Protein AF-A0A2I1BXY1-F1 (afdb_monomer_lite)

Structure (mmCIF, N/CA/C/O backbone):
data_AF-A0A2I1BXY1-F1
#
_entry.id   AF-A0A2I1BXY1-F1
#
loop_
_atom_site.group_PDB
_atom_site.id
_atom_site.type_symbol
_atom_site.label_atom_id
_atom_site.label_alt_id
_atom_site.label_comp_id
_atom_site.label_asym_id
_atom_site.label_entity_id
_atom_site.label_seq_id
_atom_site.pdbx_PDB_ins_code
_atom_site.Cartn_x
_atom_site.Cartn_y
_atom_site.Cartn_z
_atom_site.occupancy
_atom_site.B_iso_or_equiv
_atom_site.auth_seq_id
_atom_site.auth_comp_id
_atom_site.auth_asym_id
_atom_site.auth_atom_id
_atom_site.pdbx_PDB_model_num
ATOM 1 N N . MET A 1 1 ? 0.695 -13.095 9.531 1.00 52.97 1 MET A N 1
ATOM 2 C CA . MET A 1 1 ? -0.598 -12.539 9.074 1.00 52.97 1 MET A CA 1
ATOM 3 C C . MET A 1 1 ? -1.734 -12.951 10.021 1.00 52.97 1 MET A C 1
ATOM 5 O O . MET A 1 1 ? -2.793 -13.324 9.566 1.00 52.97 1 MET A O 1
ATOM 9 N N . GLU A 1 2 ? -1.549 -12.863 11.346 1.00 80.19 2 GLU A N 1
ATOM 10 C CA . GLU A 1 2 ? -2.529 -13.409 12.319 1.00 80.19 2 GLU A CA 1
ATOM 11 C C . GLU A 1 2 ? -3.044 -12.356 13.309 1.00 80.19 2 GLU A C 1
ATOM 13 O O . GLU A 1 2 ? -3.823 -12.654 14.209 1.00 80.19 2 GLU A O 1
ATOM 18 N N . TRP A 1 3 ? -2.564 -11.111 13.216 1.00 90.25 3 TRP A N 1
ATOM 19 C CA . TRP A 1 3 ? -2.835 -10.123 14.259 1.00 90.25 3 TRP A CA 1
ATOM 20 C C . TRP A 1 3 ? -4.319 -9.749 14.323 1.00 90.25 3 TRP A C 1
ATOM 22 O O . TRP A 1 3 ? -4.871 -9.705 15.415 1.00 90.25 3 TRP A O 1
ATOM 32 N N . LEU A 1 4 ? -4.970 -9.533 13.172 1.00 88.38 4 LEU A N 1
ATOM 33 C CA . LEU A 1 4 ? -6.401 -9.204 13.113 1.00 88.38 4 LEU A CA 1
ATOM 34 C C . LEU A 1 4 ? -7.272 -10.354 13.630 1.00 88.38 4 LEU A C 1
ATOM 36 O O . LEU A 1 4 ? -8.233 -10.116 14.353 1.00 88.38 4 LEU A O 1
ATOM 40 N N . GLU A 1 5 ? -6.906 -11.598 13.323 1.00 89.75 5 GLU A N 1
ATOM 41 C CA . GLU A 1 5 ? -7.610 -12.784 13.819 1.00 89.75 5 GLU A CA 1
ATOM 42 C C . GLU A 1 5 ? -7.483 -12.906 15.340 1.00 89.75 5 GLU A C 1
ATOM 44 O O . GLU A 1 5 ? -8.486 -13.049 16.039 1.00 89.75 5 GLU A O 1
ATOM 49 N N . LYS A 1 6 ? -6.261 -12.764 15.869 1.00 90.31 6 LYS A N 1
ATOM 50 C CA . LYS A 1 6 ? -6.004 -12.753 17.317 1.00 90.31 6 LYS A CA 1
ATOM 51 C C . LYS A 1 6 ? -6.730 -11.604 18.005 1.00 90.31 6 LYS A C 1
ATOM 53 O O . LYS A 1 6 ? -7.313 -11.804 19.065 1.00 90.31 6 LYS A O 1
ATOM 58 N N . TYR A 1 7 ? -6.731 -10.420 17.398 1.00 90.75 7 TYR A N 1
ATOM 59 C CA . TYR A 1 7 ? -7.452 -9.262 17.911 1.00 90.75 7 TYR A CA 1
ATOM 60 C C . TYR A 1 7 ? -8.954 -9.543 18.013 1.00 90.75 7 TYR A C 1
ATOM 62 O O . TYR A 1 7 ? -9.562 -9.271 19.046 1.00 90.75 7 TYR A O 1
ATOM 70 N N . LEU A 1 8 ? -9.536 -10.154 16.979 1.00 90.88 8 LEU A N 1
ATOM 71 C CA . LEU A 1 8 ? -10.943 -10.535 16.969 1.00 90.88 8 LEU A CA 1
ATOM 72 C C . LEU A 1 8 ? -11.268 -11.526 18.098 1.00 90.88 8 LEU A C 1
ATOM 74 O O . LEU A 1 8 ? -12.257 -11.333 18.798 1.00 90.88 8 LEU A O 1
ATOM 78 N N . ILE A 1 9 ? -10.412 -12.533 18.315 1.00 90.75 9 ILE A N 1
ATOM 79 C CA . ILE A 1 9 ? -10.558 -13.514 19.405 1.00 90.75 9 ILE A CA 1
ATOM 80 C C . ILE A 1 9 ? -10.477 -12.826 20.777 1.00 90.75 9 ILE A C 1
ATOM 82 O O . ILE A 1 9 ? -11.323 -13.073 21.633 1.00 90.75 9 ILE A O 1
ATOM 86 N N . ILE A 1 10 ? -9.509 -11.923 20.981 1.00 91.50 10 ILE A N 1
ATOM 87 C CA . ILE A 1 10 ? -9.338 -11.169 22.238 1.00 91.50 10 ILE A CA 1
ATOM 88 C C . ILE A 1 10 ? -10.574 -10.315 22.549 1.00 91.50 10 ILE A C 1
ATOM 90 O O . ILE A 1 10 ? -10.973 -10.202 23.705 1.00 91.50 10 ILE A O 1
ATOM 94 N N . ARG A 1 11 ? -11.209 -9.734 21.526 1.00 91.62 11 ARG A N 1
ATOM 95 C CA . ARG A 1 11 ? -12.442 -8.944 21.671 1.00 91.62 11 ARG A CA 1
ATOM 96 C C . ARG A 1 11 ? -13.712 -9.808 21.771 1.00 91.62 11 ARG A C 1
ATOM 98 O O . ARG A 1 11 ? -14.808 -9.258 21.765 1.00 91.62 11 ARG A O 1
ATOM 105 N N . GLY A 1 12 ? -13.586 -11.137 21.863 1.00 92.25 12 GLY A N 1
ATOM 106 C CA . GLY A 1 12 ? -14.709 -12.075 21.990 1.00 92.25 12 GLY A CA 1
ATOM 107 C C . GLY A 1 12 ? -15.451 -12.371 20.680 1.00 92.25 12 GLY A C 1
ATOM 108 O O . GLY A 1 12 ? -16.517 -12.987 20.694 1.00 92.25 12 GLY A O 1
ATOM 109 N N . GLY A 1 13 ? -14.908 -11.938 19.541 1.00 90.81 13 GLY A N 1
ATOM 110 C CA . GLY A 1 13 ? -15.451 -12.212 18.215 1.00 90.81 13 GLY A CA 1
ATOM 111 C C . GLY A 1 13 ? -15.063 -13.594 17.683 1.00 90.81 13 GLY A C 1
ATOM 112 O O . GLY A 1 13 ? -14.234 -14.309 18.245 1.00 90.81 13 GLY A O 1
ATOM 113 N N . ARG A 1 14 ? -15.668 -13.981 16.554 1.00 90.12 14 ARG A N 1
ATOM 114 C CA . ARG A 1 14 ? -15.390 -15.255 15.871 1.00 90.12 14 ARG A CA 1
ATOM 115 C C . ARG A 1 14 ? -14.885 -14.999 14.462 1.00 90.12 14 ARG A C 1
ATOM 117 O O . ARG A 1 14 ? -15.580 -14.362 13.673 1.00 90.12 14 ARG A O 1
ATOM 124 N N . CYS A 1 15 ? -13.699 -15.515 14.147 1.00 87.81 15 CYS A N 1
ATOM 125 C CA . CYS A 1 15 ? -13.149 -15.421 12.800 1.00 87.81 15 CYS A CA 1
ATOM 126 C C . CYS A 1 15 ? -13.917 -16.364 11.868 1.00 87.81 15 CYS A C 1
ATOM 128 O O . CYS A 1 15 ? -14.187 -17.512 12.221 1.00 87.81 15 CYS A O 1
ATOM 130 N N . LYS A 1 16 ? -14.279 -15.868 10.685 1.00 88.75 16 LYS A N 1
ATOM 131 C CA . LYS A 1 16 ? -14.895 -16.655 9.616 1.00 88.75 16 LYS A CA 1
ATOM 132 C C . LYS A 1 16 ? -14.075 -16.439 8.344 1.00 88.75 16 LYS A C 1
ATOM 134 O O . LYS A 1 16 ? -14.360 -15.488 7.618 1.00 88.75 16 LYS A O 1
ATOM 139 N N . PRO A 1 17 ? -13.037 -17.259 8.105 1.00 87.12 17 PRO A N 1
ATOM 140 C CA . PRO A 1 17 ? -12.244 -17.169 6.889 1.00 87.12 17 PRO A CA 1
ATOM 141 C C . PRO A 1 17 ? -13.142 -17.319 5.661 1.00 87.12 17 PRO A C 1
ATOM 143 O O . PRO A 1 17 ? -13.968 -18.230 5.592 1.00 87.12 17 PRO A O 1
ATOM 146 N N . THR A 1 18 ? -12.997 -16.410 4.705 1.00 91.56 18 THR A N 1
ATOM 147 C CA . THR A 1 18 ? -13.676 -16.482 3.409 1.00 91.56 18 THR A CA 1
ATOM 148 C C . THR A 1 18 ? -12.733 -17.050 2.361 1.00 91.56 18 THR A C 1
ATOM 150 O O . THR A 1 18 ? -11.513 -16.990 2.515 1.00 91.56 18 THR A O 1
ATOM 153 N N . ASN A 1 19 ? -13.296 -17.586 1.279 1.00 92.50 19 ASN A N 1
ATOM 154 C CA . ASN A 1 19 ? -12.488 -18.115 0.191 1.00 92.50 19 ASN A CA 1
ATOM 155 C C . ASN A 1 19 ? -11.634 -17.003 -0.443 1.00 92.50 19 ASN A C 1
ATOM 157 O O . ASN A 1 19 ? -12.120 -15.888 -0.642 1.00 92.50 19 ASN A O 1
ATOM 161 N N . ILE A 1 20 ? -10.375 -17.312 -0.753 1.00 91.50 20 ILE A N 1
ATOM 162 C CA . ILE A 1 20 ? -9.469 -16.396 -1.452 1.00 91.50 20 ILE A CA 1
ATOM 163 C C . ILE A 1 20 ? -9.522 -16.764 -2.932 1.00 91.50 20 ILE A C 1
ATOM 165 O O . ILE A 1 20 ? -9.147 -17.871 -3.314 1.00 91.50 20 ILE A O 1
ATOM 169 N N . GLU A 1 21 ? -10.020 -15.849 -3.760 1.00 91.25 21 GLU A N 1
ATOM 170 C CA . GLU A 1 21 ? -10.087 -16.066 -5.204 1.00 91.25 21 GLU A CA 1
ATOM 171 C C . GLU A 1 21 ? -8.691 -16.042 -5.835 1.00 91.25 21 GLU A C 1
ATOM 173 O O . GLU A 1 21 ? -7.823 -15.260 -5.437 1.00 91.25 21 GLU A O 1
ATOM 178 N N . ALA A 1 22 ? -8.486 -16.888 -6.848 1.00 90.31 22 ALA A N 1
ATOM 179 C CA . ALA A 1 22 ? -7.246 -16.896 -7.610 1.00 90.31 22 ALA A CA 1
ATOM 180 C C . ALA A 1 22 ? -7.050 -15.548 -8.337 1.00 90.31 22 ALA A C 1
ATOM 182 O O . ALA A 1 22 ? -8.006 -15.023 -8.924 1.00 90.31 22 ALA A O 1
ATOM 183 N N . PRO A 1 23 ? -5.831 -14.976 -8.323 1.00 88.06 23 PRO A N 1
ATOM 184 C CA . PRO A 1 23 ? -5.546 -13.753 -9.060 1.00 88.06 23 PRO A CA 1
ATOM 185 C C . PRO A 1 23 ? -5.699 -14.004 -10.564 1.00 88.06 23 PRO A C 1
ATOM 187 O O . PRO A 1 23 ? -5.249 -15.019 -11.083 1.00 88.06 23 PRO A O 1
ATOM 190 N N . LYS A 1 24 ? -6.333 -13.062 -11.267 1.00 85.75 24 LYS A N 1
ATOM 191 C CA . LYS A 1 24 ? -6.613 -13.142 -12.715 1.00 85.75 24 LYS A CA 1
ATOM 192 C C . LYS A 1 24 ? -5.541 -12.461 -13.576 1.00 85.75 24 LYS A C 1
ATOM 194 O O . LYS A 1 24 ? -5.802 -12.120 -14.723 1.00 85.75 24 LYS A O 1
ATOM 199 N N . SER A 1 25 ? -4.389 -12.157 -12.991 1.00 81.06 25 SER A N 1
ATOM 200 C CA . SER A 1 25 ? -3.347 -11.369 -13.641 1.00 81.06 25 SER A CA 1
ATOM 201 C C . SER A 1 25 ? -2.443 -12.275 -14.470 1.00 81.06 25 SER A C 1
ATOM 203 O O . SER A 1 25 ? -1.828 -13.189 -13.929 1.00 81.06 25 SER A O 1
ATOM 205 N N . GLU A 1 26 ? -2.346 -11.985 -15.764 1.00 83.69 26 GLU A N 1
ATOM 206 C CA . GLU A 1 26 ? -1.371 -12.573 -16.682 1.00 83.69 26 GLU A CA 1
ATOM 207 C C . GLU A 1 26 ? -0.490 -11.445 -17.219 1.00 83.69 26 GLU A C 1
ATOM 209 O O . GLU A 1 26 ? -0.996 -10.394 -17.621 1.00 83.69 26 GLU A O 1
ATOM 214 N N . TRP A 1 27 ? 0.827 -11.647 -17.205 1.00 83.94 27 TRP A N 1
ATOM 215 C CA . TRP A 1 27 ? 1.790 -10.663 -17.693 1.00 83.94 27 TRP A CA 1
ATOM 216 C C . TRP A 1 27 ? 2.621 -11.290 -18.814 1.00 83.94 27 TRP A C 1
ATOM 218 O O . TRP A 1 27 ? 3.105 -12.408 -18.640 1.00 83.94 27 TRP A O 1
ATOM 228 N N . PRO A 1 28 ? 2.764 -10.619 -19.969 1.00 79.56 28 PRO A N 1
ATOM 229 C CA . PRO A 1 28 ? 3.475 -11.182 -21.107 1.00 79.56 28 PRO A CA 1
ATOM 230 C C . PRO A 1 28 ? 4.982 -11.262 -20.837 1.00 79.56 28 PRO A C 1
ATOM 232 O O . PRO A 1 28 ? 5.594 -10.297 -20.379 1.00 79.56 28 PRO A O 1
ATOM 235 N N . ASP A 1 29 ? 5.593 -12.389 -21.206 1.00 74.62 29 ASP A N 1
ATOM 236 C CA . ASP A 1 29 ? 7.046 -12.583 -21.096 1.00 74.62 29 ASP A CA 1
ATOM 237 C C . ASP A 1 29 ? 7.831 -11.830 -22.187 1.00 74.62 29 ASP A C 1
ATOM 239 O O . ASP A 1 29 ? 9.009 -11.516 -22.013 1.00 74.62 29 ASP A O 1
ATOM 243 N N . SER A 1 30 ? 7.199 -11.538 -23.334 1.00 75.69 30 SER A N 1
ATOM 244 C CA . SER A 1 30 ? 7.841 -10.861 -24.467 1.00 75.69 30 SER A CA 1
ATOM 245 C C . SER A 1 30 ? 6.855 -10.006 -25.284 1.00 75.69 30 SER A C 1
ATOM 247 O O . SER A 1 30 ? 5.849 -10.540 -25.756 1.00 75.69 30 SER A O 1
ATOM 249 N N . PRO A 1 31 ? 7.147 -8.708 -25.515 1.00 72.56 31 PRO A N 1
ATOM 250 C CA . PRO A 1 31 ? 8.207 -7.930 -24.869 1.00 72.56 31 PRO A CA 1
ATOM 251 C C . PRO A 1 31 ? 7.915 -7.743 -23.371 1.00 72.56 31 PRO A C 1
ATOM 253 O O . PRO A 1 31 ? 6.761 -7.588 -22.980 1.00 72.56 31 PRO A O 1
ATOM 256 N N . VAL A 1 32 ? 8.964 -7.728 -22.541 1.00 77.31 32 VAL A N 1
ATOM 257 C CA . VAL A 1 32 ? 8.829 -7.486 -21.096 1.00 77.31 32 VAL A CA 1
ATOM 258 C C . VAL A 1 32 ? 8.232 -6.096 -20.865 1.00 77.31 32 VAL A C 1
ATOM 260 O O . VAL A 1 32 ? 8.851 -5.082 -21.192 1.00 77.31 32 VAL A O 1
ATOM 263 N N . GLU A 1 33 ? 7.041 -6.060 -20.274 1.00 83.38 33 GLU A N 1
ATOM 264 C CA . GLU A 1 33 ? 6.301 -4.843 -19.938 1.00 83.38 33 GLU A CA 1
ATOM 265 C C . GLU A 1 33 ? 6.145 -4.763 -18.406 1.00 83.38 33 GLU A C 1
ATOM 267 O O . GLU A 1 33 ? 5.297 -5.441 -17.831 1.00 83.38 33 GLU A O 1
ATOM 272 N N . PRO A 1 34 ? 6.994 -3.991 -17.704 1.00 86.06 34 PRO A N 1
ATOM 273 C CA . PRO A 1 34 ? 7.023 -3.972 -16.241 1.00 86.06 34 PRO A CA 1
ATOM 274 C C . PRO A 1 34 ? 6.095 -2.920 -15.613 1.00 86.06 34 PRO A C 1
ATOM 276 O O . PRO A 1 34 ? 5.864 -2.953 -14.404 1.00 86.06 34 PRO A O 1
ATOM 279 N N . VAL A 1 35 ? 5.561 -1.969 -16.387 1.00 90.31 35 VAL A N 1
ATOM 280 C CA . VAL A 1 35 ? 4.716 -0.886 -15.860 1.00 90.31 35 VAL A CA 1
ATOM 281 C C . VAL A 1 35 ? 3.352 -1.425 -15.443 1.00 90.31 35 VAL A C 1
ATOM 283 O O . VAL A 1 35 ? 2.862 -1.033 -14.382 1.00 90.31 35 VAL A O 1
ATOM 286 N N . GLY A 1 36 ? 2.744 -2.313 -16.233 1.00 90.00 36 GLY A N 1
ATOM 287 C CA . GLY A 1 36 ? 1.474 -2.974 -15.930 1.00 90.00 36 GLY A CA 1
ATOM 288 C C . GLY A 1 36 ? 1.497 -3.709 -14.586 1.00 90.00 36 GLY A C 1
ATOM 289 O O . GLY A 1 36 ? 0.762 -3.304 -13.681 1.00 90.00 36 GLY A O 1
ATOM 290 N N . PRO A 1 37 ? 2.394 -4.694 -14.384 1.00 90.94 37 PRO A N 1
ATOM 291 C CA . PRO A 1 37 ? 2.529 -5.402 -13.111 1.00 90.94 37 PRO A CA 1
ATOM 292 C C . PRO A 1 37 ? 2.743 -4.466 -11.910 1.00 90.94 37 PRO A C 1
ATOM 294 O O . PRO A 1 37 ? 2.083 -4.603 -10.878 1.00 90.94 37 PRO A O 1
ATOM 297 N N . CYS A 1 38 ? 3.627 -3.467 -12.035 1.00 91.31 38 CYS A N 1
ATOM 298 C CA . CYS A 1 38 ? 3.876 -2.511 -10.952 1.00 91.31 38 CYS A CA 1
ATOM 299 C C . CYS A 1 38 ? 2.655 -1.627 -10.655 1.00 91.31 38 CYS A C 1
ATOM 301 O O . CYS A 1 38 ? 2.391 -1.298 -9.495 1.00 91.31 38 CYS A O 1
ATOM 303 N N . ARG A 1 39 ? 1.893 -1.243 -11.683 1.00 93.38 39 ARG A N 1
ATOM 304 C CA . ARG A 1 39 ? 0.658 -0.465 -11.536 1.00 93.38 39 ARG A CA 1
ATOM 305 C C . ARG A 1 39 ? -0.437 -1.284 -10.864 1.00 93.38 39 ARG A C 1
ATOM 307 O O . ARG A 1 39 ? -1.129 -0.758 -9.992 1.00 93.38 39 ARG A O 1
ATOM 314 N N . ASP A 1 40 ? 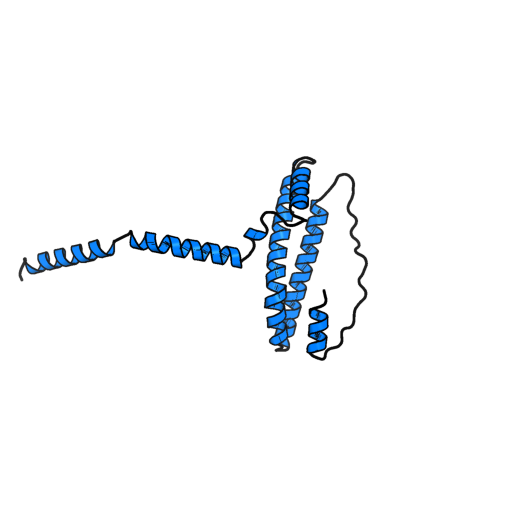-0.574 -2.550 -11.230 1.00 92.75 40 ASP A N 1
ATOM 315 C CA . ASP A 1 40 ? -1.533 -3.464 -10.617 1.00 92.75 40 ASP A CA 1
ATOM 316 C C . ASP A 1 40 ? -1.212 -3.685 -9.138 1.00 92.75 40 ASP A C 1
ATOM 318 O O . ASP A 1 40 ? -2.090 -3.522 -8.287 1.00 92.75 40 ASP A O 1
ATOM 322 N N . ALA A 1 41 ? 0.059 -3.928 -8.806 1.00 92.00 41 ALA A N 1
ATOM 323 C CA . ALA A 1 41 ? 0.516 -4.037 -7.422 1.00 92.00 41 ALA A CA 1
ATOM 324 C C . ALA A 1 41 ? 0.220 -2.760 -6.611 1.00 92.00 41 ALA A C 1
ATOM 326 O O . ALA A 1 41 ? -0.334 -2.831 -5.509 1.00 92.00 41 ALA A O 1
ATOM 327 N N . PHE A 1 42 ? 0.506 -1.580 -7.176 1.00 94.25 42 PHE A N 1
ATOM 328 C CA . PHE A 1 42 ? 0.173 -0.295 -6.553 1.00 94.25 42 PHE A CA 1
ATOM 329 C C . PHE A 1 42 ? -1.337 -0.146 -6.315 1.00 94.25 42 PHE A C 1
ATOM 331 O O . PHE A 1 42 ? -1.765 0.290 -5.244 1.00 94.25 42 PHE A O 1
ATOM 338 N N . ASN A 1 43 ? -2.165 -0.534 -7.287 1.00 94.31 43 ASN A N 1
ATOM 339 C CA . ASN A 1 43 ? -3.619 -0.459 -7.173 1.00 94.31 43 ASN A CA 1
ATOM 340 C C . ASN A 1 43 ? -4.172 -1.393 -6.091 1.00 94.31 43 ASN A C 1
ATOM 342 O O . ASN A 1 43 ? -5.075 -0.988 -5.354 1.00 94.31 43 ASN A O 1
ATOM 346 N N . VAL A 1 44 ? -3.623 -2.604 -5.959 1.00 93.31 44 VAL A N 1
ATOM 347 C CA . VAL A 1 44 ? -3.966 -3.531 -4.871 1.00 93.31 44 VAL A CA 1
ATOM 348 C C . VAL A 1 44 ? -3.622 -2.909 -3.520 1.00 93.31 44 VAL A C 1
ATOM 350 O O . VAL A 1 44 ? -4.475 -2.857 -2.634 1.00 93.31 44 VAL A O 1
ATOM 353 N N . GLN A 1 45 ? -2.418 -2.351 -3.377 1.00 93.94 45 GLN A N 1
ATOM 354 C CA . GLN A 1 45 ? -1.998 -1.692 -2.141 1.00 93.94 45 GLN A CA 1
ATOM 355 C C . GLN A 1 45 ? -2.880 -0.486 -1.794 1.00 93.94 45 GLN A C 1
ATOM 357 O O . GLN A 1 45 ? -3.253 -0.302 -0.633 1.00 93.94 45 GLN A O 1
ATOM 362 N N . ARG A 1 46 ? -3.256 0.318 -2.795 1.00 95.31 46 ARG A N 1
ATOM 363 C CA . ARG A 1 46 ? -4.187 1.440 -2.628 1.00 95.31 46 ARG A CA 1
ATOM 364 C C . ARG A 1 46 ? -5.564 0.962 -2.174 1.00 95.31 46 ARG A C 1
ATOM 366 O O . ARG A 1 46 ? -6.144 1.562 -1.276 1.00 95.31 46 ARG A O 1
ATOM 373 N N . LYS A 1 47 ? -6.086 -0.113 -2.771 1.00 95.50 47 LYS A N 1
ATOM 374 C CA . LYS A 1 47 ? -7.380 -0.691 -2.388 1.00 95.50 47 LYS A CA 1
ATOM 375 C C . LYS A 1 47 ? -7.360 -1.177 -0.938 1.00 95.50 47 LYS A C 1
ATOM 377 O O . LYS A 1 47 ? -8.265 -0.837 -0.186 1.00 95.50 47 LYS A O 1
ATOM 382 N N . LEU A 1 48 ? -6.295 -1.871 -0.530 1.00 94.06 48 LEU A N 1
ATOM 383 C CA . LEU A 1 48 ? -6.100 -2.292 0.861 1.00 94.06 48 LEU A CA 1
ATOM 384 C C . LEU A 1 48 ? -6.079 -1.103 1.827 1.00 94.06 48 LEU A C 1
ATOM 386 O O . LEU A 1 48 ? -6.698 -1.168 2.883 1.00 94.06 48 LEU A O 1
ATOM 390 N N . PHE A 1 49 ? -5.397 -0.013 1.469 1.00 95.00 49 PHE A N 1
ATOM 391 C CA . PHE A 1 49 ? -5.372 1.200 2.288 1.00 95.00 49 PHE A CA 1
ATOM 392 C C . PHE A 1 49 ? -6.773 1.808 2.456 1.00 95.00 49 PHE A C 1
ATOM 394 O O . PHE A 1 49 ? -7.205 2.045 3.579 1.00 95.00 49 PHE A O 1
ATOM 401 N N . VAL A 1 50 ? -7.515 1.964 1.358 1.00 96.00 50 VAL A N 1
ATOM 402 C CA . VAL A 1 50 ? -8.892 2.483 1.382 1.00 96.00 50 VAL A CA 1
ATOM 403 C C . VAL A 1 50 ? -9.821 1.588 2.209 1.00 96.00 50 VAL A C 1
ATOM 405 O O . VAL A 1 50 ? -10.693 2.079 2.923 1.00 96.00 50 VAL A O 1
ATOM 408 N N . ASP A 1 51 ? -9.658 0.268 2.137 1.00 95.50 51 ASP A N 1
ATOM 409 C CA . ASP A 1 51 ? -10.477 -0.655 2.922 1.00 95.50 51 ASP A CA 1
ATOM 410 C C . ASP A 1 51 ? -10.148 -0.584 4.427 1.00 95.50 51 ASP A C 1
ATOM 412 O O . ASP A 1 51 ? -11.058 -0.686 5.253 1.00 95.50 51 ASP A O 1
ATOM 416 N N . LEU A 1 52 ? -8.894 -0.299 4.801 1.00 94.62 52 LEU A N 1
ATOM 417 C CA . LEU A 1 52 ? -8.522 0.010 6.188 1.00 94.62 52 LEU A CA 1
ATOM 418 C C . LEU A 1 52 ? -9.132 1.338 6.670 1.00 94.62 52 LEU A C 1
ATOM 420 O O . LEU A 1 52 ? -9.639 1.397 7.788 1.00 94.62 52 LEU A O 1
ATOM 424 N N . GLU A 1 53 ? -9.145 2.384 5.840 1.00 94.50 53 GLU A N 1
ATOM 425 C CA . GLU A 1 53 ? -9.784 3.669 6.180 1.00 94.50 53 GLU A CA 1
ATOM 426 C C . GLU A 1 53 ? -11.298 3.524 6.383 1.00 94.50 53 GLU A C 1
ATOM 428 O O . GLU A 1 53 ? -11.871 4.081 7.325 1.00 94.50 53 GLU A O 1
ATOM 433 N N . LYS A 1 54 ? -11.960 2.728 5.534 1.00 95.56 54 LYS A N 1
ATOM 434 C CA . LYS A 1 54 ? -13.379 2.388 5.712 1.00 95.56 54 LYS A CA 1
ATOM 435 C C . LYS A 1 54 ? -13.613 1.639 7.018 1.00 95.56 54 LYS A C 1
ATOM 437 O O . LYS A 1 54 ? -14.602 1.915 7.694 1.00 95.56 54 LYS A O 1
ATOM 442 N N . LEU A 1 55 ? -12.724 0.710 7.375 1.00 93.62 55 LEU A N 1
ATOM 443 C CA . LEU A 1 55 ? -12.810 -0.022 8.636 1.00 93.62 55 LEU A CA 1
ATOM 444 C C . LEU A 1 55 ? -12.663 0.920 9.840 1.00 93.62 55 LEU A C 1
ATOM 446 O O . LEU A 1 55 ? -13.469 0.824 10.763 1.00 93.62 55 LEU A O 1
ATOM 450 N N . CYS A 1 56 ? -11.720 1.867 9.807 1.00 93.94 56 CYS A N 1
ATOM 451 C CA . CYS A 1 56 ? -11.614 2.914 10.830 1.00 93.94 56 CYS A CA 1
ATOM 452 C C . CYS A 1 56 ? -12.885 3.765 10.907 1.00 93.94 56 CYS A C 1
ATOM 454 O O . CYS A 1 56 ? -13.423 3.963 11.988 1.00 93.94 56 CYS A O 1
ATOM 456 N N . THR A 1 57 ? -13.412 4.206 9.763 1.00 94.69 57 THR A N 1
ATOM 457 C CA . THR A 1 57 ? -14.639 5.016 9.705 1.00 94.69 57 THR A CA 1
ATOM 458 C C . THR A 1 57 ? -15.845 4.263 10.276 1.00 94.69 57 THR A C 1
ATOM 460 O O . THR A 1 57 ? -16.697 4.847 10.943 1.00 94.69 57 THR A O 1
ATOM 463 N N . LEU A 1 58 ? -15.953 2.958 10.008 1.00 95.69 58 LEU A N 1
ATOM 464 C CA . LEU A 1 58 ? -17.007 2.114 10.568 1.00 95.69 58 LEU A CA 1
ATOM 465 C C . LEU A 1 58 ? -16.845 1.959 12.083 1.00 95.69 58 LEU A C 1
ATOM 467 O O . LEU A 1 58 ? -17.823 2.079 12.816 1.00 95.69 58 LEU A O 1
ATOM 471 N N . ALA A 1 59 ? -15.622 1.716 12.546 1.00 93.62 59 ALA A N 1
ATOM 472 C CA . ALA A 1 59 ? -15.324 1.590 13.963 1.00 93.62 59 ALA A CA 1
ATOM 473 C C . ALA A 1 59 ? -15.615 2.880 14.742 1.00 93.62 59 ALA A C 1
ATOM 475 O O . ALA A 1 59 ? -16.207 2.818 15.818 1.00 93.62 59 ALA A O 1
ATOM 476 N N . ASP A 1 60 ? -15.277 4.034 14.169 1.00 93.94 60 ASP A N 1
ATOM 477 C CA . ASP A 1 60 ? -15.556 5.349 14.746 1.00 93.94 60 ASP A CA 1
ATOM 478 C C . ASP A 1 60 ? -17.069 5.610 14.864 1.00 93.94 60 ASP A C 1
ATOM 480 O O . ASP A 1 60 ? -17.570 5.995 15.922 1.00 93.94 60 ASP A O 1
ATOM 484 N N . LYS A 1 61 ? -17.851 5.253 13.834 1.00 95.81 61 LYS A N 1
ATOM 485 C CA . LYS A 1 61 ? -19.327 5.291 13.894 1.00 95.81 61 LYS A CA 1
ATOM 486 C C . LYS A 1 61 ? -19.905 4.399 14.994 1.00 95.81 61 LYS A C 1
ATOM 488 O O . LYS A 1 61 ? -20.925 4.744 15.582 1.00 95.81 61 LYS A O 1
ATOM 493 N N . CYS A 1 62 ? -19.269 3.264 15.268 1.00 94.44 62 CYS A N 1
ATOM 494 C CA . CYS A 1 62 ? -19.641 2.361 16.357 1.00 94.44 62 CYS A CA 1
ATOM 495 C C . CYS A 1 62 ? -19.040 2.759 17.716 1.00 94.44 62 CYS A C 1
ATOM 497 O O . CYS A 1 62 ? -19.274 2.053 18.694 1.00 94.44 62 CYS A O 1
ATOM 499 N N . GLN A 1 63 ? -18.285 3.862 17.784 1.00 93.81 63 GLN A N 1
ATOM 500 C CA . GLN A 1 63 ? -17.584 4.341 18.980 1.00 93.81 63 GLN A CA 1
ATOM 501 C C . GLN A 1 63 ? -16.594 3.310 19.565 1.00 93.81 63 GLN A C 1
ATOM 503 O O . GLN A 1 63 ? -16.305 3.317 20.763 1.00 93.81 63 GLN A O 1
ATOM 508 N N . ASP A 1 64 ? -16.035 2.422 18.731 1.00 91.94 64 ASP A N 1
ATOM 509 C CA . ASP A 1 64 ? -14.987 1.478 19.139 1.00 91.94 64 ASP A CA 1
ATOM 510 C C . ASP A 1 64 ? -13.604 2.121 18.978 1.00 91.94 64 ASP A C 1
ATOM 512 O O . ASP A 1 64 ? -12.881 1.914 18.003 1.00 91.94 64 ASP A O 1
ATOM 516 N N . THR A 1 65 ? -13.217 2.919 19.968 1.00 92.69 65 THR A N 1
ATOM 517 C CA . THR A 1 65 ? -11.929 3.630 19.974 1.00 92.69 65 THR A CA 1
ATOM 518 C C . THR A 1 65 ? -10.725 2.685 20.019 1.00 92.69 65 THR A C 1
ATOM 520 O O . THR A 1 65 ? -9.647 3.008 19.518 1.00 92.69 65 THR A O 1
ATOM 523 N N . ALA A 1 66 ? -10.888 1.488 20.588 1.00 91.06 66 ALA A N 1
ATOM 524 C CA . ALA A 1 66 ? -9.802 0.531 20.744 1.00 91.06 66 ALA A CA 1
ATOM 525 C C . ALA A 1 66 ? -9.369 -0.081 19.405 1.00 91.06 66 ALA A C 1
ATOM 527 O O . ALA A 1 66 ? -8.173 -0.318 19.208 1.00 91.06 66 ALA A O 1
ATOM 528 N N . ILE A 1 67 ? -10.303 -0.350 18.485 1.00 91.25 67 ILE A N 1
ATOM 529 C CA . ILE A 1 67 ? -9.944 -0.857 17.154 1.00 91.25 67 ILE A CA 1
ATOM 530 C C . ILE A 1 67 ? -9.438 0.264 16.242 1.00 91.25 67 ILE A C 1
ATOM 532 O O . ILE A 1 67 ? -8.467 0.032 15.524 1.00 91.25 67 ILE A O 1
ATOM 536 N N . VAL A 1 68 ? -10.000 1.478 16.336 1.00 93.31 68 VAL A N 1
ATOM 537 C CA . VAL A 1 68 ? -9.498 2.662 15.611 1.00 93.31 68 VAL A CA 1
ATOM 538 C C . VAL A 1 68 ? -8.019 2.880 15.932 1.00 93.31 68 VAL A C 1
ATOM 540 O O . VAL A 1 68 ? -7.175 2.774 15.043 1.00 93.31 68 VAL A O 1
ATOM 543 N N . ASN A 1 69 ? -7.678 3.020 17.217 1.00 92.06 69 ASN A N 1
ATOM 544 C CA . ASN A 1 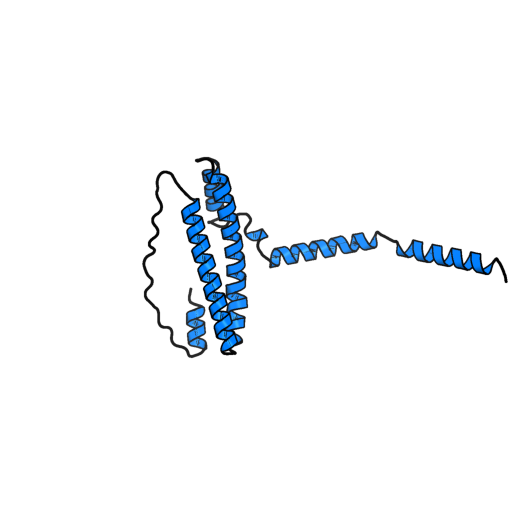69 ? -6.295 3.223 17.658 1.00 92.06 69 ASN A CA 1
ATOM 545 C C . ASN A 1 69 ? -5.358 2.101 17.193 1.00 92.06 69 ASN A C 1
ATOM 547 O O . ASN A 1 69 ? -4.208 2.342 16.812 1.00 92.06 69 ASN A O 1
ATOM 551 N N . ALA A 1 70 ? -5.822 0.850 17.228 1.00 90.94 70 ALA A N 1
ATOM 552 C CA . ALA A 1 70 ? -5.002 -0.281 16.823 1.00 90.94 70 ALA A CA 1
ATOM 553 C C . ALA A 1 70 ? -4.764 -0.321 15.304 1.00 90.94 70 ALA A C 1
ATOM 555 O O . ALA A 1 70 ? -3.653 -0.648 14.878 1.00 90.94 70 ALA A O 1
ATOM 556 N N . ILE A 1 71 ? -5.768 0.027 14.493 1.00 92.12 71 ILE A N 1
ATOM 557 C CA . ILE A 1 71 ? -5.642 0.090 13.032 1.00 92.12 71 ILE A CA 1
ATOM 558 C C . ILE A 1 71 ? -4.740 1.256 12.619 1.00 92.12 71 ILE A C 1
ATOM 560 O O . ILE A 1 71 ? -3.810 1.058 11.832 1.00 92.12 71 ILE A O 1
ATOM 564 N N . GLU A 1 72 ? -4.961 2.442 13.182 1.00 90.44 72 GLU A N 1
ATOM 565 C CA . GLU A 1 72 ? -4.183 3.645 12.876 1.00 90.44 72 GLU A CA 1
ATOM 566 C C . GLU A 1 72 ? -2.695 3.454 13.187 1.00 90.44 72 GLU A C 1
ATOM 568 O O . GLU A 1 72 ? -1.836 3.628 12.316 1.00 90.44 72 GLU A O 1
ATOM 573 N N . SER A 1 73 ? -2.389 3.014 14.411 1.00 86.75 73 SER A N 1
ATOM 574 C CA . SER A 1 73 ? -1.008 2.865 14.881 1.00 86.75 73 SER A CA 1
ATOM 575 C C . SER A 1 73 ? -0.244 1.742 14.173 1.00 86.75 73 SER A C 1
ATOM 577 O O . SER A 1 73 ? 0.942 1.894 13.871 1.00 86.75 73 SER A O 1
ATOM 579 N N . ARG A 1 74 ? -0.889 0.598 13.901 1.00 87.06 74 ARG A N 1
ATOM 580 C CA . ARG A 1 74 ? -0.194 -0.595 13.382 1.00 87.06 74 ARG A CA 1
ATOM 581 C C . ARG A 1 74 ? -0.242 -0.729 11.869 1.00 87.06 74 ARG A C 1
ATOM 583 O O . ARG A 1 74 ? 0.712 -1.276 11.312 1.00 87.06 74 ARG A O 1
ATOM 590 N N . PHE A 1 75 ? -1.321 -0.286 11.224 1.00 91.06 75 PHE A N 1
ATOM 591 C CA . PHE A 1 75 ? -1.581 -0.567 9.812 1.00 91.06 75 PHE A CA 1
ATOM 592 C C . PHE A 1 75 ? -1.552 0.689 8.948 1.00 91.06 75 PHE A C 1
ATOM 594 O O . PHE A 1 75 ? -0.751 0.720 8.016 1.00 91.06 75 PHE A O 1
ATOM 601 N N . LEU A 1 76 ? -2.341 1.729 9.249 1.00 91.00 76 LEU A N 1
ATOM 602 C CA . LEU A 1 76 ? -2.448 2.893 8.352 1.00 91.00 76 LEU A CA 1
ATOM 603 C C . LEU A 1 76 ? -1.098 3.568 8.118 1.00 91.00 76 LEU A C 1
ATOM 605 O O . LEU A 1 76 ? -0.713 3.778 6.968 1.00 91.00 76 LEU A O 1
ATOM 609 N N . ARG A 1 77 ? -0.322 3.806 9.181 1.00 86.88 77 ARG A N 1
ATOM 610 C CA . ARG A 1 77 ? 1.016 4.403 9.060 1.00 86.88 77 ARG A CA 1
ATOM 611 C C . ARG A 1 77 ? 1.952 3.581 8.164 1.00 86.88 77 ARG A C 1
ATOM 613 O O . ARG A 1 77 ? 2.632 4.130 7.298 1.00 86.88 77 ARG A O 1
ATOM 620 N N . LYS A 1 78 ? 1.966 2.254 8.331 1.00 87.75 78 LYS A N 1
ATOM 621 C CA . LYS A 1 78 ? 2.807 1.350 7.525 1.00 87.75 78 LYS A CA 1
ATOM 622 C C . LYS A 1 78 ? 2.345 1.293 6.073 1.00 87.75 78 LYS A C 1
ATOM 624 O O . LYS A 1 78 ? 3.166 1.362 5.163 1.00 87.75 78 LYS A O 1
ATOM 629 N N . HIS A 1 79 ? 1.036 1.196 5.850 1.00 90.69 79 HIS A N 1
ATOM 630 C CA . HIS A 1 79 ? 0.477 1.141 4.505 1.00 90.69 79 HIS A CA 1
ATOM 631 C C . HIS A 1 79 ? 0.666 2.459 3.747 1.00 90.69 79 HIS A C 1
ATOM 633 O O . HIS A 1 79 ? 0.938 2.397 2.551 1.00 90.69 79 HIS A O 1
ATOM 639 N N . ALA A 1 80 ? 0.611 3.614 4.418 1.00 90.62 80 ALA A N 1
ATOM 640 C CA . ALA A 1 80 ? 0.929 4.909 3.816 1.00 90.62 80 ALA A CA 1
ATOM 641 C C . ALA A 1 80 ? 2.387 4.960 3.323 1.00 90.62 80 ALA A C 1
ATOM 643 O O . ALA A 1 80 ? 2.635 5.307 2.166 1.00 90.62 80 ALA A O 1
ATOM 644 N N . LYS A 1 81 ? 3.345 4.509 4.150 1.00 88.19 81 LYS A N 1
ATOM 645 C CA . LYS A 1 81 ? 4.759 4.366 3.753 1.00 88.19 81 LYS A CA 1
ATOM 646 C C . LYS A 1 81 ? 4.915 3.427 2.554 1.00 88.19 81 LYS A C 1
ATOM 648 O O . LYS A 1 81 ? 5.585 3.762 1.581 1.00 88.19 81 LYS A O 1
ATOM 653 N N . HIS A 1 82 ? 4.260 2.266 2.584 1.00 89.19 82 HIS A N 1
ATOM 654 C CA . HIS A 1 82 ? 4.301 1.311 1.473 1.00 89.19 82 HIS A CA 1
ATOM 655 C C . HIS A 1 82 ? 3.699 1.879 0.184 1.00 89.19 82 HIS A C 1
ATOM 657 O O . HIS A 1 82 ? 4.248 1.649 -0.890 1.00 89.19 82 HIS A O 1
ATOM 663 N N . LEU A 1 83 ? 2.603 2.636 0.276 1.00 92.00 83 LEU A N 1
ATOM 664 C CA . LEU A 1 83 ? 1.957 3.247 -0.882 1.00 92.00 83 LEU A CA 1
ATOM 665 C C . LEU A 1 83 ? 2.877 4.277 -1.544 1.00 92.00 83 LEU A C 1
ATOM 667 O O . LEU A 1 83 ? 3.027 4.270 -2.764 1.00 92.00 83 LEU A O 1
ATOM 671 N N . LYS A 1 84 ? 3.545 5.110 -0.740 1.00 91.12 84 LYS A N 1
ATOM 672 C CA . LYS A 1 84 ? 4.552 6.057 -1.228 1.00 91.12 84 LYS A CA 1
ATOM 673 C C . LYS A 1 84 ? 5.717 5.332 -1.907 1.00 91.12 84 LYS A C 1
ATOM 675 O O . LYS A 1 84 ? 6.042 5.648 -3.047 1.00 91.12 84 LYS A O 1
ATOM 680 N N . ASN A 1 85 ? 6.261 4.304 -1.258 1.00 90.38 85 ASN A N 1
ATOM 681 C CA . ASN A 1 85 ? 7.339 3.485 -1.810 1.00 90.38 85 ASN A CA 1
ATOM 682 C C . ASN A 1 85 ? 6.958 2.854 -3.161 1.00 90.38 85 ASN A C 1
ATOM 684 O O . ASN A 1 85 ? 7.700 2.983 -4.131 1.00 90.38 85 ASN A O 1
ATOM 688 N N . MET A 1 86 ? 5.785 2.218 -3.260 1.00 91.06 86 MET A N 1
ATOM 689 C CA . MET A 1 86 ? 5.311 1.648 -4.528 1.00 91.06 86 MET A CA 1
ATOM 690 C C . MET A 1 86 ? 5.063 2.720 -5.595 1.00 91.06 86 MET A C 1
ATOM 692 O O . MET A 1 86 ? 5.336 2.482 -6.769 1.00 91.06 86 MET A O 1
ATOM 696 N N . GLY A 1 87 ? 4.573 3.900 -5.203 1.00 92.19 87 GLY A N 1
ATOM 697 C CA . GLY A 1 87 ? 4.404 5.035 -6.107 1.00 92.19 87 GLY A CA 1
ATOM 698 C C . GLY A 1 87 ? 5.732 5.493 -6.713 1.00 92.19 87 GLY A C 1
ATOM 699 O O . GLY A 1 87 ? 5.815 5.694 -7.924 1.00 92.19 87 GLY A O 1
ATOM 700 N N . ASP A 1 88 ? 6.785 5.583 -5.901 1.00 91.38 88 ASP A N 1
ATOM 701 C CA . ASP A 1 88 ? 8.119 5.957 -6.376 1.00 91.38 88 ASP A CA 1
ATOM 702 C C . ASP A 1 88 ? 8.727 4.872 -7.277 1.00 91.38 88 ASP A C 1
ATOM 704 O O . ASP A 1 88 ? 9.314 5.189 -8.312 1.00 91.38 88 ASP A O 1
ATOM 708 N N . LEU A 1 89 ? 8.540 3.589 -6.940 1.00 91.56 89 LEU A N 1
ATOM 709 C CA . LEU A 1 89 ? 8.944 2.484 -7.813 1.00 91.56 89 LEU A CA 1
ATOM 710 C C . LEU A 1 89 ? 8.243 2.565 -9.167 1.00 91.56 89 LEU A C 1
ATOM 712 O O . LEU A 1 89 ? 8.907 2.501 -10.197 1.00 91.56 89 LEU A O 1
ATOM 716 N N . LEU A 1 90 ? 6.924 2.763 -9.183 1.00 93.06 90 LEU A N 1
ATOM 717 C CA . LEU A 1 90 ? 6.156 2.886 -10.419 1.00 93.06 90 LEU A CA 1
ATOM 718 C C . LEU A 1 90 ? 6.656 4.054 -11.281 1.00 93.06 90 LEU A C 1
ATOM 720 O O . LEU A 1 90 ? 6.753 3.918 -12.502 1.00 93.06 90 LEU A O 1
ATOM 724 N N . GLN A 1 91 ? 7.015 5.184 -10.665 1.00 92.00 91 GLN A N 1
ATOM 725 C CA . GLN A 1 91 ? 7.618 6.315 -11.374 1.00 92.00 91 GLN A CA 1
ATOM 726 C C . GLN A 1 91 ? 8.967 5.943 -11.997 1.00 92.00 91 GLN A C 1
ATOM 728 O O . GLN A 1 91 ? 9.200 6.260 -13.165 1.00 92.00 91 GLN A O 1
ATOM 733 N N . GLN A 1 92 ? 9.839 5.247 -11.262 1.00 90.31 92 GLN A N 1
ATOM 734 C CA . GLN A 1 92 ? 11.132 4.817 -11.797 1.00 90.31 92 GLN A CA 1
ATOM 735 C C . GLN A 1 92 ? 10.976 3.794 -12.916 1.00 90.31 92 GLN A C 1
ATOM 737 O O . GLN A 1 92 ? 11.578 3.983 -13.969 1.00 90.31 92 GLN A O 1
ATOM 742 N N . VAL A 1 93 ? 10.121 2.784 -12.737 1.00 91.50 93 VAL A N 1
ATOM 743 C CA . VAL A 1 93 ? 9.808 1.783 -13.766 1.00 91.50 93 VAL A CA 1
ATOM 744 C C . VAL A 1 93 ? 9.295 2.470 -15.029 1.00 91.50 93 VAL A C 1
ATOM 746 O O . VAL A 1 93 ? 9.831 2.231 -16.103 1.00 91.50 93 VAL A O 1
ATOM 749 N N . THR A 1 94 ? 8.348 3.405 -14.902 1.00 91.81 94 THR A N 1
ATOM 750 C CA . THR A 1 94 ? 7.815 4.186 -16.036 1.00 91.81 94 THR A CA 1
ATOM 751 C C . THR A 1 94 ? 8.890 5.047 -16.708 1.00 91.81 94 THR A C 1
ATOM 753 O O . THR A 1 94 ? 8.864 5.265 -17.919 1.00 91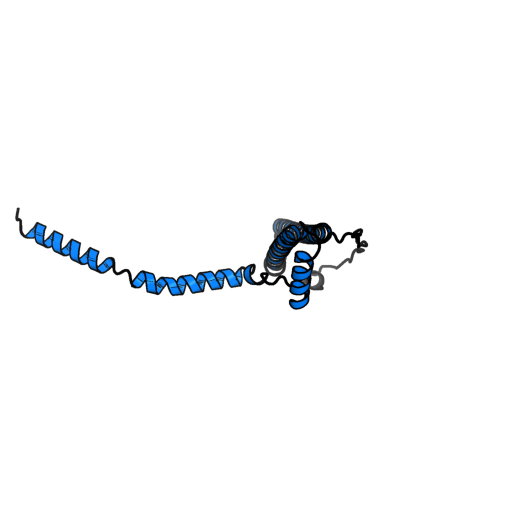.81 94 THR A O 1
ATOM 756 N N . ARG A 1 95 ? 9.847 5.574 -15.936 1.00 90.69 95 ARG A N 1
ATOM 757 C CA . ARG A 1 95 ? 10.957 6.371 -16.468 1.00 90.69 95 ARG A CA 1
ATOM 758 C C . ARG A 1 95 ? 11.919 5.509 -17.282 1.00 90.69 95 ARG A C 1
ATOM 760 O O . ARG A 1 95 ? 12.320 5.939 -18.362 1.00 90.69 95 ARG A O 1
ATOM 767 N N . VAL A 1 96 ? 12.294 4.336 -16.770 1.00 89.50 96 VAL A N 1
ATOM 768 C CA . VAL A 1 96 ? 13.284 3.454 -17.406 1.00 89.50 96 VAL A CA 1
ATOM 769 C C . VAL A 1 96 ? 12.690 2.570 -18.503 1.00 89.50 96 VAL A C 1
ATOM 771 O O . VAL A 1 96 ? 13.428 2.162 -19.390 1.00 89.50 96 VAL A O 1
ATOM 774 N N . SER A 1 97 ? 11.377 2.318 -18.498 1.00 86.19 97 SER A N 1
ATOM 775 C CA . SER A 1 97 ? 10.699 1.478 -19.497 1.00 86.19 97 SER A CA 1
ATOM 776 C C . SER A 1 97 ? 10.482 2.158 -20.853 1.00 86.19 97 SER A C 1
ATOM 778 O O . SER A 1 97 ? 10.061 1.502 -21.801 1.00 86.19 97 SER A O 1
ATOM 780 N N . LYS A 1 98 ? 10.797 3.457 -20.986 1.00 83.81 98 LYS A N 1
ATOM 781 C CA . LYS A 1 98 ? 10.708 4.192 -22.264 1.00 83.81 98 LYS A CA 1
ATOM 782 C C . LYS A 1 98 ? 11.611 3.613 -23.353 1.00 83.81 98 LYS A C 1
ATOM 784 O O . LYS A 1 98 ? 11.292 3.735 -24.531 1.00 83.81 98 LYS A O 1
ATOM 789 N N . GLN A 1 99 ? 12.748 3.038 -22.962 1.00 80.69 99 GLN A N 1
ATOM 790 C CA . GLN A 1 99 ? 13.650 2.320 -23.855 1.00 80.69 99 GLN A CA 1
ATOM 791 C C . GLN A 1 99 ? 13.918 0.931 -23.269 1.00 80.69 99 GLN A C 1
ATOM 793 O O . GLN A 1 99 ? 14.256 0.827 -22.088 1.00 80.69 99 GLN A O 1
ATOM 798 N N . PRO A 1 100 ? 13.771 -0.141 -24.060 1.00 76.00 100 PRO A N 1
ATOM 799 C CA . PRO A 1 100 ? 13.975 -1.492 -23.563 1.00 76.00 100 PRO A CA 1
ATOM 800 C C . PRO A 1 100 ? 15.451 -1.751 -23.219 1.00 76.00 100 PRO A C 1
ATOM 802 O O . PRO A 1 100 ? 16.361 -1.249 -23.879 1.00 76.00 100 PRO A O 1
ATOM 805 N N . GLY A 1 101 ? 15.686 -2.583 -22.200 1.00 81.94 101 GLY A N 1
ATOM 806 C CA . GLY A 1 101 ? 17.003 -3.153 -21.903 1.00 81.94 101 GLY A CA 1
ATOM 807 C C . GLY A 1 101 ? 17.691 -2.556 -20.676 1.00 81.94 101 GLY A C 1
ATOM 808 O O . GLY A 1 101 ? 17.432 -2.980 -19.552 1.00 81.94 101 GLY A O 1
ATOM 809 N N . LEU A 1 102 ? 18.609 -1.608 -20.882 1.00 87.38 102 LEU A N 1
ATOM 810 C CA . LEU A 1 102 ? 19.633 -1.262 -19.885 1.00 87.38 102 LEU A CA 1
ATOM 811 C C . LEU A 1 102 ? 19.065 -0.673 -18.584 1.00 87.38 102 LEU A C 1
ATOM 813 O O . LEU A 1 102 ? 19.466 -1.071 -17.493 1.00 87.38 102 LEU A O 1
ATOM 817 N N . GLY A 1 103 ? 18.112 0.258 -18.685 1.00 89.44 103 GLY A N 1
ATOM 818 C CA . GLY A 1 103 ? 17.528 0.905 -17.506 1.00 89.44 103 GLY A CA 1
ATOM 819 C C . GLY A 1 103 ? 16.740 -0.066 -16.623 1.00 89.44 103 GLY A C 1
ATOM 820 O O . GLY A 1 103 ? 16.836 -0.002 -15.399 1.00 89.44 103 GLY A O 1
ATOM 821 N N . LEU A 1 104 ? 16.008 -0.995 -17.244 1.00 88.69 104 LEU A N 1
ATOM 822 C CA . LEU A 1 104 ? 15.283 -2.049 -16.535 1.00 88.69 104 LEU A CA 1
ATOM 823 C C . LEU A 1 104 ? 16.229 -3.062 -15.898 1.00 88.69 104 LEU A C 1
ATOM 825 O O . LEU A 1 104 ? 16.008 -3.449 -14.757 1.00 88.69 104 LEU A O 1
ATOM 829 N N . TYR A 1 105 ? 17.302 -3.431 -16.599 1.00 90.19 105 TYR A N 1
ATOM 830 C CA . TYR A 1 105 ? 18.328 -4.316 -16.059 1.00 90.19 105 TYR A CA 1
ATOM 831 C C . TYR A 1 105 ? 18.989 -3.735 -14.802 1.00 90.19 105 TYR A C 1
ATOM 833 O O . TYR A 1 105 ? 19.109 -4.432 -13.798 1.00 90.19 105 TYR A O 1
ATOM 841 N N . HIS A 1 106 ? 19.376 -2.454 -14.821 1.00 91.00 106 HIS A N 1
ATOM 842 C CA . HIS A 1 106 ? 19.955 -1.811 -13.639 1.00 91.00 106 HIS A CA 1
ATOM 843 C C . HIS A 1 106 ? 18.970 -1.742 -12.476 1.00 91.00 106 HIS A C 1
ATOM 845 O O . HIS A 1 106 ? 19.353 -2.055 -11.354 1.00 91.00 106 HIS A O 1
ATOM 851 N N . LEU A 1 107 ? 17.714 -1.376 -12.745 1.00 90.00 107 LEU A N 1
ATOM 852 C CA . LEU A 1 107 ? 16.680 -1.316 -11.716 1.00 90.00 107 LEU A CA 1
ATOM 853 C C . LEU A 1 107 ? 16.428 -2.695 -11.088 1.00 90.00 107 LEU A C 1
ATOM 855 O O . LEU A 1 107 ? 16.370 -2.812 -9.868 1.00 90.00 107 LEU A O 1
ATOM 859 N N . ASP A 1 108 ? 16.316 -3.742 -11.905 1.00 89.94 108 AS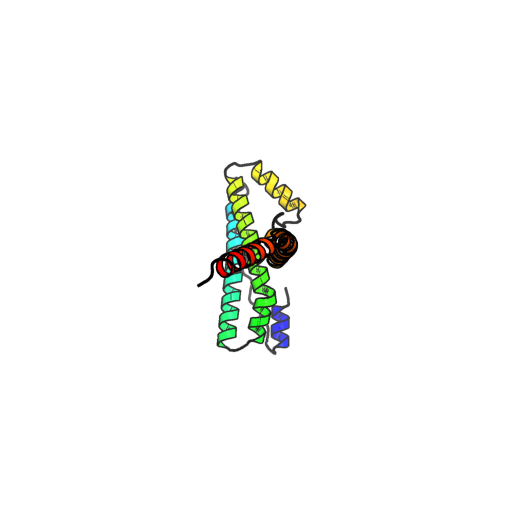P A N 1
ATOM 860 C CA . ASP A 1 108 ? 16.150 -5.119 -11.432 1.00 89.94 108 ASP A CA 1
ATOM 861 C C . ASP A 1 108 ? 17.371 -5.592 -10.624 1.00 89.94 108 ASP A C 1
ATOM 863 O O . ASP A 1 108 ? 17.216 -6.151 -9.539 1.00 89.94 108 ASP A O 1
ATOM 867 N N . ALA A 1 109 ? 18.592 -5.298 -11.083 1.00 91.25 109 ALA A N 1
ATOM 868 C CA . ALA A 1 109 ? 19.813 -5.608 -10.341 1.00 91.25 109 ALA A CA 1
ATOM 869 C C . ALA A 1 109 ? 19.848 -4.916 -8.966 1.00 91.25 109 ALA A C 1
ATOM 871 O O . ALA A 1 109 ? 20.207 -5.542 -7.967 1.00 91.25 109 ALA A O 1
ATOM 872 N N . GLU A 1 110 ? 19.430 -3.651 -8.897 1.00 90.56 110 GLU A N 1
ATOM 873 C CA . GLU A 1 110 ? 19.355 -2.886 -7.651 1.00 90.56 110 GLU A CA 1
ATOM 874 C C . GLU A 1 110 ? 18.308 -3.464 -6.692 1.00 90.56 110 GLU A C 1
ATOM 876 O O . GLU A 1 110 ? 18.577 -3.630 -5.501 1.00 90.56 110 GLU A O 1
ATOM 881 N N . LEU A 1 111 ? 17.129 -3.832 -7.201 1.00 90.56 111 LEU A N 1
ATOM 882 C CA . LEU A 1 111 ? 16.077 -4.461 -6.402 1.00 90.56 111 LEU A CA 1
ATOM 883 C C . LEU A 1 111 ? 16.520 -5.826 -5.873 1.00 90.56 111 LEU A C 1
ATOM 885 O O . LEU A 1 111 ? 16.313 -6.116 -4.697 1.00 90.56 111 LEU A O 1
ATOM 889 N N . ARG A 1 112 ? 17.177 -6.652 -6.694 1.00 90.94 112 ARG A N 1
ATOM 890 C CA . ARG A 1 112 ? 17.725 -7.945 -6.253 1.00 90.94 112 ARG A CA 1
ATOM 891 C C . ARG A 1 112 ? 18.797 -7.773 -5.182 1.00 90.94 112 ARG A C 1
ATOM 893 O O . ARG A 1 112 ? 18.791 -8.521 -4.208 1.00 90.94 112 ARG A O 1
ATOM 900 N N . HIS A 1 113 ? 19.674 -6.779 -5.333 1.00 90.81 113 HIS A N 1
ATOM 901 C CA . HIS A 1 113 ? 20.703 -6.469 -4.341 1.00 90.81 113 HIS A CA 1
ATOM 902 C C . HIS A 1 113 ? 20.104 -6.053 -2.990 1.00 90.81 113 HIS A C 1
ATOM 904 O O . HIS A 1 113 ? 20.647 -6.396 -1.946 1.00 90.81 113 HIS A O 1
ATOM 910 N N . ASN A 1 114 ? 18.958 -5.369 -3.009 1.00 87.00 114 ASN A N 1
ATOM 911 C CA . ASN A 1 114 ? 18.274 -4.869 -1.817 1.00 87.00 114 ASN A CA 1
ATOM 912 C C . ASN A 1 114 ? 17.096 -5.756 -1.362 1.00 87.00 114 ASN A C 1
ATOM 914 O O . ASN A 1 114 ? 16.191 -5.270 -0.686 1.00 87.00 114 ASN A O 1
ATOM 918 N N . ASN A 1 115 ? 17.061 -7.046 -1.724 1.00 84.44 115 ASN A N 1
ATOM 919 C CA . ASN A 1 115 ? 15.995 -7.987 -1.329 1.00 84.44 115 ASN A CA 1
ATOM 920 C C . ASN A 1 115 ? 14.564 -7.512 -1.680 1.00 84.44 115 ASN A C 1
ATOM 922 O O . ASN A 1 115 ? 13.612 -7.765 -0.944 1.00 84.44 115 ASN A O 1
ATOM 926 N N . GLY A 1 116 ? 14.404 -6.805 -2.798 1.00 78.12 116 GLY A N 1
ATOM 927 C CA . GLY A 1 116 ? 13.131 -6.230 -3.239 1.00 78.12 116 GLY A CA 1
ATOM 928 C C . GLY A 1 116 ? 12.746 -4.929 -2.528 1.00 78.12 116 GLY A C 1
ATOM 929 O O . GLY A 1 116 ? 11.704 -4.351 -2.841 1.00 78.12 116 GLY A O 1
ATOM 930 N N . CYS A 1 117 ? 13.572 -4.435 -1.602 1.00 76.50 117 CYS A N 1
ATOM 931 C CA . CYS A 1 117 ? 13.424 -3.095 -1.053 1.00 76.50 117 CYS A CA 1
ATOM 932 C C . CYS A 1 117 ? 13.930 -2.066 -2.059 1.00 76.50 117 CYS A C 1
ATOM 934 O O . CYS A 1 117 ? 14.969 -2.226 -2.695 1.00 76.50 117 CYS A O 1
ATOM 936 N N . ILE A 1 118 ? 13.195 -0.967 -2.176 1.00 77.00 118 ILE A N 1
ATOM 937 C CA . ILE A 1 118 ? 13.612 0.141 -3.026 1.00 77.00 118 ILE A CA 1
ATOM 938 C C . ILE A 1 118 ? 14.717 0.909 -2.273 1.00 77.00 118 ILE A C 1
ATOM 940 O O . ILE A 1 118 ? 14.511 1.237 -1.102 1.00 77.00 118 ILE A O 1
ATOM 944 N N . PRO A 1 119 ? 15.867 1.227 -2.893 1.00 67.75 119 PRO A N 1
ATOM 945 C CA . PRO A 1 119 ? 17.013 1.819 -2.192 1.00 67.75 119 PRO A CA 1
ATOM 946 C C . PRO A 1 119 ? 16.690 3.106 -1.415 1.00 67.75 119 PRO A C 1
ATOM 948 O O . PRO A 1 119 ? 17.256 3.362 -0.356 1.00 67.75 119 PRO A O 1
ATOM 951 N N . TRP A 1 120 ? 15.731 3.899 -1.900 1.00 75.12 120 TRP A N 1
ATOM 952 C CA . TRP A 1 120 ? 15.275 5.137 -1.257 1.00 75.12 120 TRP A CA 1
ATOM 953 C C . TRP A 1 120 ? 14.050 4.962 -0.336 1.00 75.12 120 TRP A C 1
ATOM 955 O O . TRP A 1 120 ? 13.493 5.955 0.127 1.00 75.12 120 TRP A O 1
ATOM 965 N N . MET A 1 121 ? 13.629 3.730 -0.000 1.00 75.19 121 MET A N 1
ATOM 966 C CA . MET A 1 121 ? 12.514 3.486 0.941 1.00 75.19 121 MET A CA 1
ATOM 967 C C . MET A 1 121 ? 12.744 4.108 2.325 1.00 75.19 121 MET A C 1
ATOM 969 O O . MET A 1 121 ? 11.780 4.451 3.013 1.00 75.19 121 MET A O 1
ATOM 973 N N . SER A 1 122 ? 14.002 4.218 2.759 1.00 70.38 122 SER A N 1
ATOM 974 C CA . SER A 1 122 ? 14.380 4.821 4.042 1.00 70.38 122 SER A CA 1
ATOM 975 C C . SER A 1 122 ? 14.089 6.323 4.088 1.00 70.38 122 SER A C 1
ATOM 977 O O . SER A 1 122 ? 13.728 6.836 5.141 1.00 70.38 122 SER A O 1
ATOM 979 N N . MET A 1 123 ? 14.151 7.017 2.946 1.00 72.56 123 MET A N 1
ATOM 980 C CA . MET A 1 123 ? 13.826 8.445 2.849 1.00 72.56 123 MET A CA 1
ATOM 981 C C . MET A 1 123 ? 12.329 8.731 2.995 1.00 72.56 123 MET A C 1
ATOM 983 O O . MET A 1 123 ? 11.949 9.859 3.283 1.00 72.56 123 MET A O 1
ATOM 987 N N . ASN A 1 124 ? 11.483 7.717 2.812 1.00 71.62 124 ASN A N 1
ATOM 988 C CA . ASN A 1 124 ? 10.033 7.825 2.951 1.00 71.62 124 ASN A CA 1
ATOM 989 C C . ASN A 1 124 ? 9.544 7.483 4.368 1.00 71.62 124 ASN A C 1
ATOM 991 O O . ASN A 1 124 ? 8.340 7.340 4.580 1.00 71.62 124 ASN A O 1
ATOM 995 N N . ASP A 1 125 ? 10.450 7.296 5.331 1.00 75.06 125 ASP A N 1
ATOM 996 C CA . ASP A 1 125 ? 10.081 7.076 6.725 1.00 75.06 125 ASP A CA 1
ATOM 997 C C . ASP A 1 125 ? 9.825 8.413 7.445 1.00 75.06 125 ASP A C 1
ATOM 999 O O . ASP A 1 125 ? 10.765 9.197 7.609 1.00 75.06 125 ASP A O 1
ATOM 1003 N N . PRO A 1 126 ? 8.588 8.690 7.904 1.00 71.12 126 PRO A N 1
ATOM 1004 C CA . PRO A 1 126 ? 8.283 9.924 8.620 1.00 71.12 126 PRO A CA 1
ATOM 1005 C C . PRO A 1 126 ? 9.148 10.122 9.868 1.00 71.12 126 PRO A C 1
ATOM 1007 O O . PRO A 1 126 ? 9.504 11.258 10.164 1.00 71.12 126 PRO A O 1
ATOM 1010 N N . ASP A 1 127 ? 9.524 9.042 10.564 1.00 76.62 127 ASP A N 1
ATOM 1011 C CA . ASP A 1 127 ? 10.356 9.139 11.770 1.00 76.62 127 ASP A CA 1
ATOM 1012 C C . ASP A 1 127 ? 11.781 9.586 11.422 1.00 76.62 127 ASP A C 1
ATOM 1014 O O . ASP A 1 127 ? 12.349 10.449 12.088 1.00 76.62 127 ASP A O 1
ATOM 1018 N N . THR A 1 128 ? 12.339 9.066 10.325 1.00 77.12 128 THR A N 1
ATOM 1019 C CA . THR A 1 128 ? 13.663 9.470 9.828 1.00 77.12 128 THR A CA 1
ATOM 1020 C C . THR A 1 128 ? 13.658 10.914 9.326 1.00 77.12 128 THR A C 1
ATOM 1022 O O . THR A 1 128 ? 14.620 11.651 9.547 1.00 77.12 128 THR A O 1
ATOM 1025 N N . ILE A 1 129 ? 12.569 11.350 8.684 1.00 74.56 129 ILE A N 1
ATOM 1026 C CA . ILE A 1 129 ? 12.403 12.747 8.264 1.00 74.56 129 ILE A CA 1
ATOM 1027 C C . ILE A 1 129 ? 12.311 13.663 9.492 1.00 74.56 129 ILE A C 1
ATOM 1029 O O . ILE A 1 129 ? 12.989 14.691 9.532 1.00 74.56 129 ILE A O 1
ATOM 1033 N N . GLU A 1 130 ? 11.518 13.302 10.505 1.00 76.88 130 GLU A N 1
ATOM 1034 C CA . GLU A 1 130 ? 11.371 14.095 11.731 1.00 76.88 130 GLU A CA 1
ATOM 1035 C C . GLU A 1 130 ? 12.695 14.201 12.499 1.00 76.88 130 GLU A C 1
ATOM 1037 O O . GLU A 1 130 ? 13.074 15.290 12.940 1.00 76.88 130 GLU A O 1
ATOM 1042 N N . GLU A 1 131 ? 13.439 13.101 12.613 1.00 78.75 131 GLU A N 1
ATOM 1043 C CA . GLU A 1 131 ? 14.769 13.091 13.220 1.00 78.75 131 GLU A CA 1
ATOM 1044 C C . GLU A 1 131 ? 15.749 13.982 12.444 1.00 78.75 131 GLU A C 1
ATOM 1046 O O . GLU A 1 131 ? 16.464 14.787 13.047 1.00 78.75 131 GLU A O 1
ATOM 1051 N N . GLY A 1 132 ? 15.722 13.926 11.109 1.00 75.69 132 GLY A N 1
ATOM 1052 C CA . GLY A 1 132 ? 16.495 14.817 10.246 1.00 75.69 132 GLY A CA 1
ATOM 1053 C C . GLY A 1 132 ? 16.155 16.295 10.466 1.00 75.69 132 GLY A C 1
ATOM 1054 O O . GLY A 1 132 ? 17.054 17.114 10.664 1.00 75.69 132 GLY A O 1
ATOM 1055 N N . ILE A 1 133 ? 14.865 16.644 10.511 1.00 80.62 133 ILE A N 1
ATOM 1056 C CA . ILE A 1 133 ? 14.395 18.013 10.789 1.00 80.62 133 ILE A CA 1
ATOM 1057 C C . ILE A 1 133 ? 14.863 18.470 12.175 1.00 80.62 133 ILE A C 1
ATOM 1059 O O . ILE A 1 133 ? 15.378 19.581 12.326 1.00 80.62 133 ILE A O 1
ATOM 1063 N N . ARG A 1 134 ? 14.736 17.608 13.188 1.00 78.88 134 ARG A N 1
ATOM 1064 C CA . ARG A 1 134 ? 15.169 17.891 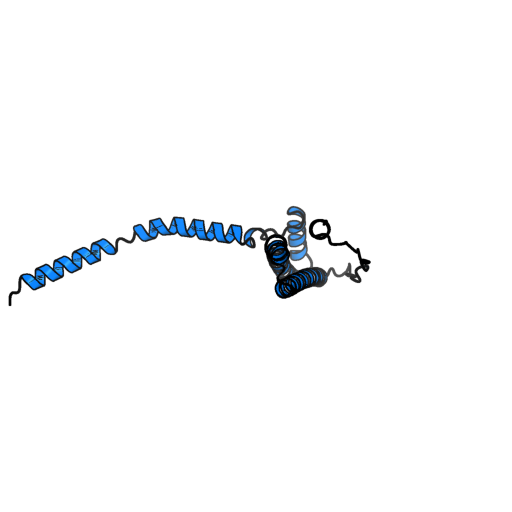14.560 1.00 78.88 134 ARG A CA 1
ATOM 1065 C C . ARG A 1 134 ? 16.679 18.121 14.633 1.00 78.88 134 ARG A C 1
ATOM 1067 O O . ARG A 1 134 ? 17.112 19.087 15.261 1.00 78.88 134 ARG A O 1
ATOM 1074 N N . ALA A 1 135 ? 17.469 17.285 13.964 1.00 79.31 135 ALA A N 1
ATOM 1075 C CA . ALA A 1 135 ? 18.923 17.402 13.896 1.00 79.31 135 ALA A CA 1
ATOM 1076 C C . ALA A 1 135 ? 19.386 18.668 13.153 1.00 79.31 135 ALA A C 1
ATOM 1078 O O . ALA A 1 135 ? 20.392 19.276 13.521 1.00 79.31 135 ALA A O 1
ATOM 1079 N N . VAL A 1 136 ? 18.657 19.106 12.123 1.00 78.06 136 VAL A N 1
ATOM 1080 C CA . VAL A 1 136 ? 18.916 20.394 11.463 1.00 78.06 136 VAL A CA 1
ATOM 1081 C C . VAL A 1 136 ? 18.551 21.550 12.395 1.00 78.06 136 VAL A C 1
ATOM 1083 O O . VAL A 1 136 ? 19.351 22.467 12.574 1.00 78.06 136 VAL A O 1
ATOM 1086 N N . GLY A 1 137 ? 17.400 21.487 13.066 1.00 71.94 137 GLY A N 1
ATOM 1087 C CA . GLY A 1 137 ? 16.967 22.507 14.023 1.00 71.94 137 GLY A CA 1
ATOM 1088 C C . GLY A 1 137 ? 17.951 22.716 15.181 1.00 71.94 137 GLY A C 1
ATOM 1089 O O . GLY A 1 137 ? 18.180 23.852 15.599 1.00 71.94 137 GLY A O 1
ATOM 1090 N N . THR A 1 138 ? 18.595 21.655 15.677 1.00 72.94 138 THR A N 1
ATOM 1091 C CA . THR A 1 138 ? 19.639 21.768 16.711 1.00 72.94 138 THR A CA 1
ATOM 1092 C C . THR A 1 138 ? 20.954 22.337 16.181 1.00 72.94 138 THR A C 1
ATOM 1094 O O . THR A 1 138 ? 21.631 23.035 16.928 1.00 72.94 138 THR A O 1
ATOM 1097 N N . LYS A 1 139 ? 21.300 22.120 14.904 1.00 62.25 139 LYS A N 1
ATOM 1098 C CA . LYS A 1 139 ? 22.484 22.720 14.255 1.00 62.25 139 LYS A CA 1
ATOM 1099 C C . LYS A 1 139 ? 22.287 24.180 13.834 1.00 62.25 139 LYS A C 1
ATOM 1101 O O . LYS A 1 139 ? 23.263 24.920 13.755 1.00 62.25 139 LYS A O 1
ATOM 1106 N N . VAL A 1 140 ? 21.047 24.612 13.601 1.00 58.53 140 VAL A N 1
ATOM 1107 C CA . VAL A 1 140 ? 20.709 26.007 13.259 1.00 58.53 140 VAL A CA 1
ATOM 1108 C C . VAL A 1 140 ? 20.634 26.904 14.504 1.00 58.53 140 VAL A C 1
ATOM 1110 O O . VAL A 1 140 ? 20.962 28.086 14.424 1.00 58.53 140 VAL A O 1
ATOM 1113 N N . LYS A 1 141 ? 20.290 26.363 15.682 1.00 53.72 141 LYS A N 1
ATOM 1114 C CA . LYS A 1 141 ? 20.255 27.131 16.945 1.00 53.72 141 LYS A CA 1
ATOM 1115 C C . LYS A 1 141 ? 21.585 27.835 17.308 1.00 53.72 141 LYS A C 1
ATOM 1117 O O . LYS A 1 141 ? 21.526 29.006 17.672 1.00 53.72 141 LYS A O 1
ATOM 1122 N N . PRO A 1 142 ? 22.773 27.213 17.172 1.00 51.41 142 PRO A N 1
ATOM 1123 C CA . PRO A 1 142 ? 24.054 27.897 17.371 1.00 51.41 142 PRO A CA 1
ATOM 1124 C C . PRO A 1 142 ? 24.337 29.000 16.341 1.00 51.41 142 PRO A C 1
ATOM 1126 O O . PRO A 1 142 ? 24.993 29.983 16.667 1.00 51.41 142 PRO A O 1
ATOM 1129 N N . LEU A 1 143 ? 23.836 28.862 15.108 1.00 47.94 143 LEU A N 1
ATOM 1130 C CA . LEU A 1 143 ? 24.043 29.842 14.033 1.00 47.94 143 LEU A CA 1
ATOM 1131 C C . LEU A 1 143 ? 23.146 31.077 14.189 1.00 47.94 143 LEU A C 1
ATOM 1133 O O . LEU A 1 143 ? 23.567 32.176 13.844 1.00 47.94 143 LEU A O 1
ATOM 1137 N N . LEU A 1 144 ? 21.957 30.923 14.779 1.00 49.41 144 LEU A N 1
ATOM 1138 C CA . LEU A 1 144 ? 21.108 32.054 15.168 1.00 49.41 144 LEU A CA 1
ATOM 1139 C C . LEU A 1 144 ? 21.660 32.815 16.386 1.00 49.41 144 LEU A C 1
ATOM 1141 O O . LEU A 1 144 ? 21.390 34.001 16.524 1.00 49.41 144 LEU A O 1
ATOM 1145 N N . HIS A 1 145 ? 22.487 32.179 17.224 1.00 46.69 145 HIS A N 1
ATOM 1146 C CA . HIS A 1 145 ? 23.183 32.849 18.331 1.00 46.69 145 HIS A CA 1
ATOM 1147 C C . HIS A 1 145 ? 24.478 33.572 17.917 1.00 46.69 145 HIS A C 1
ATOM 1149 O O . HIS A 1 145 ? 24.997 34.375 18.688 1.00 46.69 145 HIS A O 1
ATOM 1155 N N . LEU A 1 146 ? 24.992 33.321 16.705 1.00 43.50 146 LEU A N 1
ATOM 1156 C CA . LEU A 1 146 ? 26.132 34.045 16.120 1.00 43.50 146 LEU A CA 1
ATOM 1157 C C . LEU A 1 146 ? 25.712 35.308 15.346 1.00 43.50 146 LEU A C 1
ATOM 1159 O O . LEU A 1 146 ? 26.565 36.101 14.953 1.00 43.50 146 LEU A O 1
ATOM 1163 N N . GLY A 1 147 ? 24.408 35.542 15.189 1.00 44.38 147 GLY A N 1
ATOM 1164 C CA . GLY A 1 147 ? 23.845 36.822 14.772 1.00 44.38 147 GLY A CA 1
ATOM 1165 C C . GLY A 1 147 ? 23.506 37.687 15.982 1.00 44.38 147 GLY A C 1
ATOM 1166 O O . GLY A 1 147 ? 22.335 37.886 16.281 1.00 44.38 147 GLY A O 1
ATOM 1167 N N . CYS A 1 148 ? 24.522 38.193 16.687 1.00 43.84 148 CYS A N 1
ATOM 1168 C CA . CYS A 1 148 ? 24.366 39.247 17.694 1.00 43.84 148 CYS A CA 1
ATOM 1169 C C . CYS A 1 148 ? 23.829 40.534 17.030 1.00 43.84 148 CYS A C 1
ATOM 1171 O O . CYS A 1 148 ? 24.582 41.464 16.746 1.00 43.84 148 CYS A O 1
ATOM 1173 N N . CYS A 1 149 ? 22.524 40.597 16.768 1.00 45.28 149 CYS A N 1
ATOM 1174 C CA . CYS A 1 149 ? 21.813 41.843 16.474 1.00 45.28 149 CYS A CA 1
ATOM 1175 C C . CYS A 1 149 ? 21.284 42.516 17.753 1.00 45.28 149 CYS A C 1
ATOM 1177 O O . CYS A 1 149 ? 20.950 43.698 17.721 1.00 45.28 149 CYS A O 1
ATOM 1179 N N . ASP A 1 150 ? 21.300 41.824 18.896 1.00 45.16 150 ASP A N 1
ATOM 1180 C CA . ASP A 1 150 ? 20.772 42.370 20.153 1.00 45.16 150 ASP A CA 1
ATOM 1181 C C . ASP A 1 150 ? 21.731 43.368 20.827 1.00 45.16 150 ASP A C 1
ATOM 1183 O O . ASP A 1 150 ? 21.290 44.324 21.465 1.00 45.16 150 ASP A O 1
ATOM 1187 N N . SER A 1 151 ? 23.050 43.240 20.633 1.00 45.06 151 SER A N 1
ATOM 1188 C CA . SER A 1 151 ? 24.021 44.188 21.205 1.00 45.06 151 SER A CA 1
ATOM 1189 C C . SER A 1 151 ? 24.105 45.511 20.430 1.00 45.06 151 SER A C 1
ATOM 1191 O O . SER A 1 151 ? 24.356 46.563 21.024 1.00 45.06 151 SER A O 1
ATOM 1193 N N . LEU A 1 152 ? 23.837 45.500 19.120 1.00 45.97 152 LEU A N 1
ATOM 1194 C CA . LEU A 1 152 ? 23.808 46.712 18.291 1.00 45.97 152 LEU A CA 1
ATOM 1195 C C . LEU A 1 152 ? 22.541 47.549 18.527 1.00 45.97 152 LEU A C 1
ATOM 1197 O O . LEU A 1 152 ? 22.633 48.778 18.577 1.00 45.97 152 LEU A O 1
ATOM 1201 N N . CYS A 1 153 ? 21.388 46.914 18.765 1.00 45.81 153 CYS A N 1
ATOM 1202 C CA . CYS A 1 153 ? 20.145 47.625 19.078 1.00 45.81 153 CYS A CA 1
ATOM 1203 C C . CYS A 1 153 ? 20.177 48.306 20.456 1.00 45.81 153 CYS A C 1
ATOM 1205 O O . CYS A 1 153 ? 19.746 49.454 20.569 1.00 45.81 153 CYS A O 1
ATOM 1207 N N . ILE A 1 154 ? 20.755 47.674 21.485 1.00 50.59 154 ILE A N 1
ATOM 1208 C CA . ILE A 1 154 ? 20.856 48.295 22.820 1.00 50.59 154 ILE A CA 1
ATOM 1209 C C . ILE A 1 154 ? 21.832 49.484 22.801 1.00 50.59 154 ILE A C 1
ATOM 1211 O O . ILE A 1 154 ? 21.548 50.537 23.377 1.00 50.59 154 ILE A O 1
ATOM 1215 N N . THR A 1 155 ? 22.945 49.369 22.067 1.00 51.91 155 THR A N 1
ATOM 1216 C CA . THR A 1 155 ? 23.961 50.434 22.008 1.00 51.91 155 THR A CA 1
ATOM 1217 C C . THR A 1 155 ? 23.478 51.660 21.220 1.00 51.91 155 THR A C 1
ATOM 1219 O O . THR A 1 155 ? 23.830 52.789 21.563 1.00 51.91 155 THR A O 1
ATOM 1222 N N . MET A 1 156 ? 22.647 51.482 20.184 1.00 48.00 156 MET A N 1
ATOM 1223 C CA . MET A 1 156 ? 22.078 52.605 19.424 1.00 48.00 156 MET A CA 1
ATOM 1224 C C . MET A 1 156 ? 20.985 53.352 20.201 1.00 48.00 156 MET A C 1
ATOM 1226 O O . MET A 1 156 ? 20.965 54.584 20.149 1.00 48.00 156 MET A O 1
ATOM 1230 N N . SER A 1 157 ? 20.145 52.650 20.971 1.00 54.78 157 SER A N 1
ATOM 1231 C CA . SER A 1 157 ? 19.110 53.282 21.806 1.00 54.78 157 SER A CA 1
ATOM 1232 C C . SER A 1 157 ? 19.709 54.134 22.930 1.00 54.78 157 SER A C 1
ATOM 1234 O O . SER A 1 157 ? 19.312 55.285 23.099 1.00 54.78 157 SER A O 1
ATOM 1236 N N . GLN A 1 158 ? 20.756 53.651 23.609 1.00 53.62 158 GLN A N 1
ATOM 1237 C CA . GLN A 1 158 ? 21.429 54.424 24.664 1.00 53.62 158 GLN A CA 1
ATOM 1238 C C . GLN A 1 158 ? 22.165 55.663 24.121 1.00 53.62 158 GLN A C 1
ATOM 1240 O O . GLN A 1 158 ? 22.215 56.706 24.776 1.00 53.62 158 GLN A O 1
ATOM 1245 N N . LYS A 1 159 ? 22.706 55.592 22.895 1.00 55.12 159 LYS A N 1
ATOM 1246 C CA . LYS A 1 159 ? 23.395 56.724 22.248 1.00 55.12 159 LYS A CA 1
ATOM 1247 C C . LYS A 1 159 ? 22.428 57.787 21.713 1.00 55.12 159 LYS A C 1
ATOM 1249 O O . LYS A 1 159 ? 22.819 58.949 21.595 1.00 55.12 159 LYS A O 1
ATOM 1254 N N . LEU A 1 160 ? 21.186 57.410 21.396 1.00 55.81 160 LEU A N 1
ATOM 1255 C CA . LEU A 1 160 ? 20.114 58.333 21.010 1.00 55.81 160 LEU A CA 1
ATOM 1256 C C . LEU A 1 160 ? 19.492 59.025 22.233 1.00 55.81 160 LEU A C 1
ATOM 1258 O O . LEU A 1 160 ? 19.306 60.240 22.191 1.00 55.81 160 LEU A O 1
ATOM 1262 N N . GLU A 1 161 ? 19.292 58.314 23.347 1.00 55.81 161 GLU A N 1
ATOM 1263 C CA . GLU A 1 161 ? 18.818 58.908 24.610 1.00 55.81 161 GLU A CA 1
ATOM 1264 C C . GLU A 1 161 ? 19.820 59.905 25.214 1.00 55.81 161 GLU A C 1
ATOM 1266 O O . GLU A 1 161 ? 19.432 61.003 25.612 1.00 55.81 161 GLU A O 1
ATOM 1271 N N . GLN A 1 162 ? 21.127 59.615 25.192 1.00 56.09 162 GLN A N 1
ATOM 1272 C CA . GLN A 1 162 ? 22.144 60.574 25.659 1.00 56.09 162 GLN A CA 1
ATOM 1273 C C . GLN A 1 162 ? 22.267 61.819 24.757 1.00 56.09 162 GLN A C 1
ATOM 1275 O O . GLN A 1 162 ? 22.648 62.898 25.220 1.00 56.09 162 GLN A O 1
ATOM 1280 N N . ARG A 1 163 ? 21.909 61.712 23.469 1.00 54.78 163 ARG A N 1
ATOM 1281 C CA . ARG A 1 163 ? 21.868 62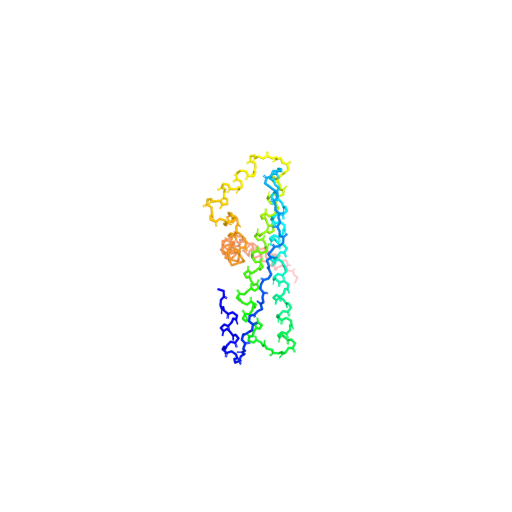.858 22.541 1.00 54.78 163 ARG A CA 1
ATOM 1282 C C . ARG A 1 163 ? 20.608 63.705 22.700 1.00 54.78 163 ARG A C 1
ATOM 1284 O O . ARG A 1 163 ? 20.678 64.906 22.453 1.00 54.78 163 ARG A O 1
ATOM 1291 N N . ALA A 1 164 ? 19.493 63.103 23.111 1.00 57.16 164 ALA A N 1
ATOM 1292 C CA . ALA A 1 164 ? 18.267 63.826 23.435 1.00 57.16 164 ALA A CA 1
ATOM 1293 C C . ALA A 1 164 ? 18.411 64.592 24.762 1.00 57.16 164 ALA A C 1
ATOM 1295 O O . ALA A 1 164 ? 18.061 65.763 24.828 1.00 57.16 164 ALA A O 1
ATOM 1296 N N . ASN A 1 165 ? 19.037 63.987 25.778 1.00 56.91 165 ASN A N 1
ATOM 1297 C CA . ASN A 1 165 ? 19.162 64.595 27.109 1.00 56.91 165 ASN A CA 1
ATOM 1298 C C . ASN A 1 165 ? 20.286 65.646 27.247 1.00 56.91 165 ASN A C 1
ATOM 1300 O O . ASN A 1 165 ? 20.374 66.329 28.261 1.00 56.91 165 ASN A O 1
ATOM 1304 N N . SER A 1 166 ? 21.160 65.789 26.243 1.00 54.00 166 SER A N 1
ATOM 1305 C CA . SER A 1 166 ? 22.204 66.834 26.197 1.00 54.00 166 SER A CA 1
ATOM 1306 C C . SER A 1 166 ? 21.809 68.065 25.369 1.00 54.00 166 SER A C 1
ATOM 1308 O O . SER A 1 166 ? 22.565 69.033 25.302 1.00 54.00 166 SER A O 1
ATOM 1310 N N . LYS A 1 167 ? 20.615 68.060 24.765 1.00 57.62 167 LYS A N 1
ATOM 1311 C CA . LYS A 1 167 ? 19.995 69.225 24.123 1.00 57.62 167 LYS A CA 1
ATOM 1312 C C . LYS A 1 167 ? 18.737 69.595 24.903 1.00 57.62 167 LYS A C 1
ATOM 1314 O O . LYS A 1 167 ? 17.636 69.226 24.517 1.00 57.62 167 LYS A O 1
ATOM 1319 N N . GLY A 1 168 ? 18.948 70.266 26.033 1.00 49.19 168 GLY A N 1
ATOM 1320 C CA . GLY A 1 168 ? 17.891 70.658 26.956 1.00 49.19 168 GLY A CA 1
ATOM 1321 C C . GLY A 1 168 ? 16.767 71.469 26.310 1.00 49.19 168 GLY A C 1
ATOM 1322 O O . GLY A 1 168 ? 17.010 72.398 25.535 1.00 49.19 168 GLY A O 1
ATOM 1323 N N . LEU A 1 169 ? 15.553 71.106 26.710 1.00 42.50 169 LEU A N 1
ATOM 1324 C CA . LEU A 1 169 ? 14.439 72.002 26.987 1.00 42.50 169 LEU A CA 1
ATOM 1325 C C . LEU A 1 169 ? 13.872 71.579 28.342 1.00 42.50 169 LEU A C 1
ATOM 1327 O O . LEU A 1 169 ? 13.633 70.360 28.501 1.00 42.50 169 LEU A O 1
#

InterPro domains:
  IPR009078 Ferritin-like superfamily [SSF47240] (2-111)
  IPR012347 Ferritin-like [G3DSA:1.20.1260.10] (1-118)

Organism: Aspergillus novofumigatus (strain IBT 16806) (NCBI:txid1392255)

Sequence (169 aa):
MEWLEKYLIIRGGRCKPTNIEAPKSEWPDSPVEPVGPCRDAFNVQRKLFVDLEKLCTLADKCQDTAIVNAIESRFLRKHAKHLKNMGDLLQQVTRVSKQPGLGLYHLDAELRHNNGCIPWMSMNDPDTIEEGIRAVGTKVKPLLHLGCCDSLCITMSQKLEQRANSKGL

Radius of gyration: 28.65 Å; chains: 1; bounding box: 46×90×52 Å

Secondary structure (DSSP, 8-state):
--HHHHHHHHTT----PPP-PPP-----TTTT--HHHHHHHHHHHHHHHHHHHHHHHHHHHTT-HHHHHHHIIIIIHHHHHHHHHHHHHHHHHHHHTTSSSHHHHHHHHHHHHTTT--TTGGGG-HHHHHHHHHHHHHHHHHHHSS---HHHHHHHHHHHHHHHTTS--

pLDDT: mean 80.5, std 15.7, range [42.5, 96.0]

Foldseek 3Di:
DCPVVVVCVVVVHDDDDDDDDDDPDDADPPPHDVLVVLVVVLVVLVVVLVVLVVVLVVCVVVVVVVVNVVSVVPPNLVSVLVSVQSVVVSVQSVVQVVDPDDSVVVQVVCCVVVVNGDPCSCVSRPVSVVVVVVVVVVVVVVVVVVPPPVVVVVVVVVVVVVVVVVPDD